Protein AF-A0A1X1Q554-F1 (afdb_monomer_lite)

Structure (mmCIF, N/CA/C/O backbone):
data_AF-A0A1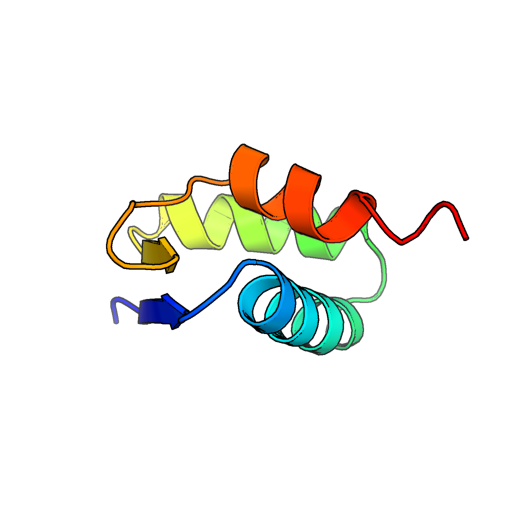X1Q554-F1
#
_entry.id   AF-A0A1X1Q554-F1
#
loop_
_atom_site.group_PDB
_atom_site.id
_atom_site.type_symbol
_atom_site.label_atom_id
_atom_site.label_alt_id
_atom_site.label_comp_id
_atom_site.label_asym_id
_atom_site.label_entity_id
_atom_site.label_seq_id
_atom_site.pdbx_PDB_ins_code
_atom_site.Cartn_x
_atom_site.Cartn_y
_atom_site.Cartn_z
_atom_site.occupancy
_atom_site.B_iso_or_equiv
_atom_site.auth_seq_id
_atom_site.auth_comp_id
_atom_site.auth_asym_id
_atom_site.auth_atom_id
_atom_site.pdbx_PDB_model_num
ATOM 1 N N . MET A 1 1 ? 3.832 11.844 13.706 1.00 69.69 1 MET A N 1
ATOM 2 C CA . MET A 1 1 ? 2.363 11.979 13.572 1.00 69.69 1 MET A CA 1
ATOM 3 C C . MET A 1 1 ? 1.881 10.700 12.927 1.00 69.69 1 MET A C 1
ATOM 5 O O . MET A 1 1 ? 2.395 10.380 11.869 1.00 69.69 1 MET A O 1
ATOM 9 N N . ARG A 1 2 ? 0.986 9.950 13.572 1.00 87.38 2 ARG A N 1
ATOM 10 C CA . ARG A 1 2 ? 0.516 8.671 13.033 1.00 87.38 2 ARG A CA 1
ATOM 11 C C . ARG A 1 2 ? -0.451 8.908 11.874 1.00 87.38 2 ARG A C 1
ATOM 13 O O . ARG A 1 2 ? -1.416 9.653 12.035 1.00 87.38 2 ARG A O 1
ATOM 20 N N . ILE A 1 3 ? -0.197 8.275 10.739 1.00 93.69 3 ILE A N 1
ATOM 21 C CA . ILE A 1 3 ? -1.082 8.255 9.577 1.00 93.69 3 ILE A CA 1
ATOM 22 C C . ILE A 1 3 ? -1.938 6.991 9.649 1.00 93.69 3 ILE A C 1
ATOM 24 O O . ILE A 1 3 ? -1.432 5.885 9.835 1.00 93.69 3 ILE A O 1
ATOM 28 N N . GLU A 1 4 ? -3.245 7.155 9.474 1.00 95.94 4 GLU A N 1
ATOM 29 C CA . GLU A 1 4 ? -4.185 6.045 9.351 1.00 95.94 4 GLU A CA 1
ATOM 30 C C . GLU A 1 4 ? -4.938 6.192 8.024 1.00 95.94 4 GLU A C 1
ATOM 32 O O . GLU A 1 4 ? -5.565 7.220 7.751 1.00 95.94 4 GLU A O 1
ATOM 37 N N . LYS A 1 5 ? -4.833 5.177 7.163 1.00 96.62 5 LYS A N 1
ATOM 38 C CA . LYS A 1 5 ? -5.543 5.089 5.885 1.00 96.62 5 LYS A CA 1
ATOM 39 C C . LYS A 1 5 ? -6.555 3.953 5.950 1.00 96.62 5 LYS A C 1
ATOM 41 O O . LYS A 1 5 ? -6.226 2.828 6.315 1.00 96.62 5 LYS A O 1
ATOM 46 N N . ASN A 1 6 ? -7.792 4.251 5.577 1.00 97.69 6 ASN A N 1
ATOM 47 C CA . ASN A 1 6 ? -8.855 3.263 5.472 1.00 97.69 6 ASN A CA 1
ATOM 48 C C . ASN A 1 6 ? -9.459 3.335 4.072 1.00 97.69 6 ASN A C 1
ATOM 50 O O . ASN A 1 6 ? -9.942 4.388 3.651 1.00 97.69 6 ASN A O 1
ATOM 54 N N . PHE A 1 7 ? -9.413 2.217 3.359 1.00 97.94 7 PHE A N 1
ATOM 55 C CA . PHE A 1 7 ? -9.904 2.084 1.999 1.00 97.94 7 PHE A CA 1
ATOM 56 C C . PHE A 1 7 ? -11.155 1.211 1.962 1.00 97.94 7 PHE A C 1
ATOM 58 O O . PHE A 1 7 ? -11.307 0.238 2.697 1.00 97.94 7 PHE A O 1
ATOM 65 N N . THR A 1 8 ? -12.064 1.515 1.041 1.00 97.31 8 THR A N 1
ATOM 66 C CA . THR A 1 8 ? -13.291 0.726 0.852 1.00 97.31 8 THR A CA 1
ATOM 67 C C . THR A 1 8 ? -13.075 -0.532 0.001 1.00 97.31 8 THR A C 1
ATOM 69 O O . THR A 1 8 ? -13.966 -1.377 -0.080 1.00 97.31 8 THR A O 1
ATOM 72 N N . SER A 1 9 ? -11.913 -0.677 -0.650 1.00 97.19 9 SER A N 1
ATOM 73 C CA . SER A 1 9 ? -11.554 -1.831 -1.490 1.00 97.19 9 SER A CA 1
ATOM 74 C C . SER A 1 9 ? -10.049 -1.895 -1.784 1.00 97.19 9 SER A C 1
ATOM 76 O O . SER A 1 9 ? -9.374 -0.867 -1.722 1.00 97.19 9 SER A O 1
ATOM 78 N N . ASN A 1 10 ? -9.560 -3.072 -2.201 1.00 96.56 10 ASN A N 1
ATOM 79 C CA . ASN A 1 10 ? -8.178 -3.258 -2.670 1.00 96.56 10 ASN A CA 1
ATOM 80 C C . ASN A 1 10 ? -7.866 -2.404 -3.904 1.00 96.56 10 ASN A C 1
ATOM 82 O O . ASN A 1 10 ? -6.757 -1.912 -4.035 1.00 96.56 10 ASN A O 1
ATOM 86 N N . HIS A 1 11 ? -8.850 -2.153 -4.774 1.00 95.88 11 HIS A N 1
ATOM 87 C CA . HIS A 1 11 ? -8.662 -1.268 -5.924 1.00 95.88 11 HIS A CA 1
ATOM 88 C C . HIS A 1 11 ? -8.288 0.160 -5.494 1.00 95.88 11 HIS A C 1
ATOM 90 O O . HIS A 1 11 ? -7.344 0.731 -6.024 1.00 95.88 11 HIS A O 1
ATOM 96 N N . ARG A 1 12 ? -8.966 0.709 -4.474 1.00 97.38 12 ARG A N 1
ATOM 97 C CA . ARG A 1 12 ? -8.638 2.036 -3.920 1.00 97.38 12 ARG A CA 1
ATOM 98 C C . ARG A 1 12 ? -7.302 2.060 -3.182 1.00 97.38 12 ARG A C 1
ATOM 100 O O . ARG A 1 12 ? -6.604 3.066 -3.245 1.00 97.38 12 ARG A O 1
ATOM 107 N N . LEU A 1 13 ? -6.963 0.977 -2.480 1.00 97.50 13 LEU A N 1
ATOM 108 C CA . LEU A 1 13 ? -5.636 0.822 -1.884 1.00 97.50 13 LEU A CA 1
ATOM 109 C C . LEU A 1 13 ? -4.564 0.861 -2.980 1.00 97.50 13 LEU A C 1
ATOM 111 O O . LEU A 1 13 ? -3.618 1.631 -2.872 1.00 97.50 13 LEU A O 1
ATOM 115 N N . ARG A 1 14 ? -4.758 0.112 -4.068 1.00 96.00 14 ARG A N 1
ATOM 116 C CA . ARG A 1 14 ? -3.826 0.087 -5.192 1.00 96.00 14 ARG A CA 1
ATOM 117 C C . ARG A 1 14 ? -3.660 1.443 -5.864 1.00 96.00 14 ARG A C 1
ATOM 119 O O . ARG A 1 14 ? -2.528 1.847 -6.061 1.00 96.00 14 ARG A O 1
ATOM 126 N N . GLU A 1 15 ? -4.740 2.160 -6.179 1.00 96.38 15 GLU A N 1
ATOM 127 C CA . GLU A 1 15 ? -4.636 3.517 -6.751 1.00 96.38 15 GLU A CA 1
ATOM 128 C C . GLU A 1 15 ? -3.782 4.441 -5.869 1.00 96.38 15 GLU A C 1
ATOM 130 O O . GLU A 1 15 ? -3.027 5.271 -6.369 1.00 96.38 15 GLU A O 1
ATOM 135 N N . TRP A 1 16 ? -3.889 4.296 -4.544 1.00 97.25 16 TRP A N 1
ATOM 136 C CA . TRP A 1 16 ? -3.076 5.065 -3.610 1.00 97.25 16 TRP A CA 1
ATOM 137 C C . TRP A 1 16 ? -1.613 4.609 -3.581 1.00 97.25 16 TRP A C 1
ATOM 139 O O . TRP A 1 16 ? -0.733 5.467 -3.539 1.00 97.25 16 TRP A O 1
ATOM 149 N N . LEU A 1 17 ? -1.355 3.298 -3.611 1.00 96.81 17 LEU A N 1
ATOM 150 C CA . LEU A 1 17 ? -0.003 2.733 -3.680 1.00 96.81 17 LEU A CA 1
ATOM 151 C C . LEU A 1 17 ? 0.696 3.129 -4.986 1.00 96.81 17 LEU A C 1
ATOM 153 O O . LEU A 1 17 ? 1.830 3.584 -4.934 1.00 96.81 17 LEU A O 1
ATOM 157 N N . ASP A 1 18 ? -0.005 3.059 -6.118 1.00 96.12 18 ASP A N 1
ATOM 158 C CA . ASP A 1 18 ? 0.492 3.485 -7.429 1.00 96.12 18 ASP A CA 1
ATOM 159 C C . ASP A 1 18 ? 0.823 4.974 -7.436 1.00 96.12 18 ASP A C 1
ATOM 161 O O . ASP A 1 18 ? 1.963 5.357 -7.680 1.00 96.12 18 ASP A O 1
ATOM 165 N N . ALA A 1 19 ? -0.119 5.830 -7.027 1.00 96.06 19 ALA A N 1
ATOM 166 C CA . ALA A 1 19 ? 0.145 7.261 -6.896 1.00 96.06 19 ALA A CA 1
ATOM 167 C C . ALA A 1 19 ? 1.350 7.557 -5.986 1.00 96.06 19 ALA A C 1
ATOM 169 O O . ALA A 1 19 ? 2.096 8.499 -6.250 1.00 96.06 19 ALA A O 1
ATOM 170 N N . LYS A 1 20 ? 1.552 6.754 -4.933 1.00 95.88 20 LYS A N 1
ATOM 171 C CA . LYS A 1 20 ? 2.719 6.865 -4.059 1.00 95.88 20 LYS A CA 1
ATOM 172 C C . LYS A 1 20 ? 4.002 6.384 -4.721 1.00 95.88 20 LYS A C 1
ATOM 174 O O . LYS A 1 20 ? 5.009 7.059 -4.551 1.00 95.88 20 LYS A O 1
ATOM 179 N N . SER A 1 21 ? 3.990 5.293 -5.486 1.00 96.31 21 SER A N 1
ATOM 180 C CA . SER A 1 21 ? 5.195 4.781 -6.146 1.00 96.31 21 SER A CA 1
ATOM 181 C C . SER A 1 21 ? 5.779 5.771 -7.155 1.00 96.31 21 SER A C 1
ATOM 183 O O . SER A 1 21 ? 6.995 5.835 -7.291 1.00 96.31 21 SER A O 1
ATOM 185 N N . TRP A 1 22 ? 4.948 6.612 -7.784 1.00 95.94 22 TRP A N 1
ATOM 186 C CA . TRP A 1 22 ? 5.406 7.704 -8.661 1.00 95.94 22 TRP A CA 1
ATOM 187 C C . TRP A 1 22 ? 6.231 8.790 -7.946 1.00 95.94 22 TRP A C 1
ATOM 189 O O . TRP A 1 22 ? 6.873 9.599 -8.614 1.00 95.94 22 TRP A O 1
ATOM 199 N N . GLU A 1 23 ? 6.223 8.840 -6.609 1.00 96.81 23 GLU A N 1
ATOM 200 C CA . GLU A 1 23 ? 7.059 9.759 -5.822 1.00 96.81 23 GLU A CA 1
ATOM 201 C C . GLU A 1 23 ? 8.499 9.240 -5.629 1.00 96.81 23 GLU A C 1
ATOM 203 O O . GLU A 1 23 ? 9.333 9.968 -5.090 1.00 96.81 23 GLU A O 1
ATOM 208 N N . PHE A 1 24 ? 8.800 8.007 -6.055 1.00 96.00 24 PHE A N 1
ATOM 209 C CA . PHE A 1 24 ? 10.087 7.344 -5.837 1.00 96.00 24 PHE A CA 1
ATOM 210 C C . PHE A 1 24 ? 10.795 7.018 -7.153 1.00 96.00 24 PHE A C 1
ATOM 212 O O . PHE A 1 24 ? 10.169 6.720 -8.168 1.00 96.00 24 PHE A O 1
ATOM 219 N N . ASP A 1 25 ? 12.128 7.015 -7.110 1.00 94.06 25 ASP A N 1
ATOM 220 C CA . ASP A 1 25 ? 12.971 6.738 -8.280 1.00 94.06 25 ASP A CA 1
ATOM 221 C C . ASP A 1 25 ? 12.911 5.267 -8.739 1.00 94.06 25 ASP A C 1
ATOM 223 O O . ASP A 1 25 ? 13.293 4.946 -9.866 1.00 94.06 25 ASP A O 1
ATOM 227 N N . SER A 1 26 ? 12.463 4.356 -7.870 1.00 95.62 26 SER A N 1
ATOM 228 C CA . SER A 1 26 ? 12.325 2.930 -8.170 1.00 95.62 26 SER A CA 1
ATOM 229 C C . SER A 1 26 ? 11.282 2.248 -7.283 1.00 95.62 26 SER A C 1
ATOM 231 O O . SER A 1 26 ? 10.973 2.706 -6.180 1.00 95.62 26 SER A O 1
ATOM 233 N N . THR A 1 27 ? 10.787 1.094 -7.740 1.00 95.06 27 THR A N 1
ATOM 234 C CA . THR A 1 27 ? 9.895 0.227 -6.955 1.00 95.06 27 THR A CA 1
ATOM 235 C C . THR A 1 27 ? 10.555 -0.260 -5.662 1.00 95.06 27 THR A C 1
ATOM 237 O O . THR A 1 27 ? 9.901 -0.329 -4.630 1.00 95.06 27 THR A O 1
ATOM 240 N N . GLU A 1 28 ? 11.863 -0.531 -5.684 1.00 96.50 28 GLU A N 1
ATOM 241 C CA . GLU A 1 28 ? 12.620 -0.924 -4.487 1.00 96.50 28 GLU A CA 1
ATOM 242 C C . GLU A 1 28 ? 12.590 0.178 -3.414 1.00 96.50 28 GLU A C 1
ATOM 244 O O . GLU A 1 28 ? 12.289 -0.095 -2.254 1.00 96.50 28 GLU A O 1
ATOM 249 N N . MET A 1 29 ? 12.816 1.439 -3.803 1.00 97.75 29 MET A N 1
ATOM 250 C CA . MET A 1 29 ? 12.747 2.577 -2.877 1.00 97.75 29 MET A CA 1
ATOM 251 C C . MET A 1 29 ? 11.331 2.801 -2.339 1.00 97.75 29 MET A C 1
ATOM 253 O O . MET A 1 29 ? 11.161 3.163 -1.174 1.00 97.75 29 MET A O 1
ATOM 257 N N . PHE A 1 30 ? 10.314 2.551 -3.164 1.00 98.00 30 PHE A N 1
ATOM 258 C CA . PHE A 1 30 ? 8.921 2.562 -2.731 1.00 98.00 30 PHE A CA 1
ATOM 259 C C . PHE A 1 30 ? 8.630 1.468 -1.689 1.00 98.00 30 PHE A C 1
ATOM 261 O O . PHE A 1 30 ? 7.975 1.749 -0.685 1.00 98.00 30 PHE A O 1
ATOM 268 N N . TYR A 1 31 ? 9.145 0.249 -1.870 1.00 97.69 31 TYR A N 1
ATOM 269 C CA . TYR A 1 31 ? 8.971 -0.836 -0.899 1.00 97.69 31 TYR A CA 1
ATOM 270 C C . TYR A 1 31 ? 9.684 -0.555 0.426 1.00 97.69 31 TYR A C 1
ATOM 272 O O . TYR A 1 31 ? 9.072 -0.736 1.476 1.00 97.69 31 TYR A O 1
ATOM 280 N N . ILE A 1 32 ? 10.906 -0.014 0.395 1.00 97.88 32 ILE A N 1
ATOM 281 C CA . ILE A 1 32 ? 11.613 0.434 1.609 1.00 97.88 32 ILE A CA 1
ATOM 28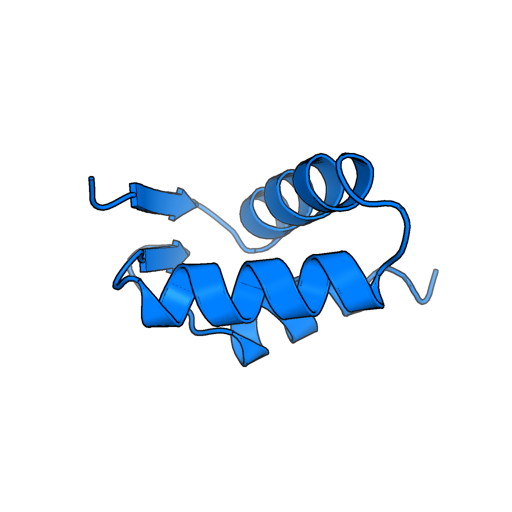2 C C . ILE A 1 32 ? 10.791 1.496 2.351 1.00 97.88 32 ILE A C 1
ATOM 284 O O . ILE A 1 32 ? 10.625 1.437 3.570 1.00 97.88 32 ILE A O 1
ATOM 288 N N . TRP A 1 33 ? 10.233 2.469 1.624 1.00 97.81 33 TRP A N 1
ATOM 289 C CA . TRP A 1 33 ? 9.353 3.466 2.230 1.00 97.81 33 TRP A CA 1
ATOM 290 C C . TRP A 1 33 ? 8.102 2.836 2.851 1.00 97.81 33 TRP A C 1
ATOM 292 O O . TRP A 1 33 ? 7.702 3.231 3.946 1.00 97.81 33 TRP A O 1
ATOM 302 N N . LEU A 1 34 ? 7.478 1.877 2.168 1.00 97.81 34 LEU A N 1
ATOM 303 C CA . LEU A 1 34 ? 6.259 1.226 2.638 1.00 97.81 34 LEU A CA 1
ATOM 304 C C . LEU A 1 34 ? 6.518 0.387 3.896 1.00 97.81 34 LEU A C 1
ATOM 306 O O . LEU A 1 34 ? 5.697 0.403 4.809 1.00 97.81 34 LEU A O 1
ATOM 310 N N . GLU A 1 35 ? 7.659 -0.294 3.976 1.00 97.75 35 GLU A N 1
ATOM 311 C CA . GLU A 1 35 ? 8.096 -1.007 5.178 1.00 97.75 35 GLU A CA 1
ATOM 312 C C . GLU A 1 35 ? 8.254 -0.037 6.359 1.00 97.75 35 GLU A C 1
ATOM 314 O O . GLU A 1 35 ? 7.565 -0.180 7.375 1.00 97.75 35 GLU A O 1
ATOM 319 N N . HIS A 1 36 ? 9.037 1.035 6.187 1.00 97.69 36 HIS A N 1
ATOM 320 C CA . HIS A 1 36 ? 9.206 2.066 7.216 1.00 97.69 36 HIS A CA 1
ATOM 321 C C . HIS A 1 36 ? 7.893 2.756 7.600 1.00 97.69 36 HIS A C 1
ATOM 323 O O . HIS A 1 36 ? 7.679 3.092 8.766 1.00 97.69 36 HIS A O 1
ATOM 329 N N . PHE A 1 37 ? 6.969 2.932 6.652 1.00 96.94 37 PHE A N 1
ATOM 330 C CA . PHE A 1 37 ? 5.645 3.474 6.934 1.00 96.94 37 PHE A CA 1
ATOM 331 C C . PHE A 1 37 ? 4.934 2.642 8.012 1.00 96.94 37 PHE A C 1
ATOM 333 O O . PHE A 1 37 ? 4.346 3.220 8.928 1.00 96.94 37 PHE A O 1
ATOM 340 N N . PHE A 1 38 ? 5.009 1.311 7.956 1.00 97.19 38 PHE A N 1
ATOM 341 C CA . PHE A 1 38 ? 4.434 0.446 8.987 1.00 97.19 38 PHE A CA 1
ATOM 342 C C . PHE A 1 38 ? 5.264 0.413 10.277 1.00 97.19 38 P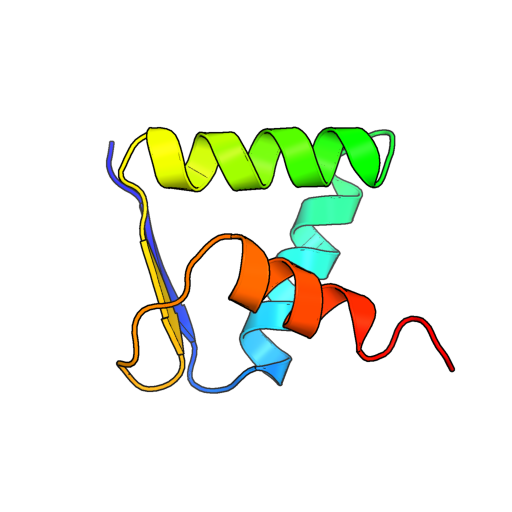HE A C 1
ATOM 344 O O . PHE A 1 38 ? 4.674 0.436 11.361 1.00 97.19 38 PHE A O 1
ATOM 351 N N . GLU A 1 39 ? 6.598 0.412 10.192 1.00 96.88 39 GLU A N 1
ATOM 352 C CA . GLU A 1 39 ? 7.490 0.453 11.366 1.00 96.88 39 GLU A CA 1
ATOM 353 C C . GLU A 1 39 ? 7.291 1.715 12.219 1.00 96.88 39 GLU A C 1
ATOM 355 O O . GLU A 1 39 ? 7.276 1.643 13.450 1.00 96.88 39 GLU A O 1
ATOM 360 N N . ASP A 1 40 ? 7.011 2.852 11.579 1.00 96.75 40 ASP A N 1
ATOM 361 C CA . ASP A 1 40 ? 6.651 4.118 12.230 1.00 96.75 40 ASP A CA 1
ATOM 362 C C . ASP A 1 40 ? 5.282 4.065 12.947 1.00 96.75 40 ASP A C 1
ATOM 364 O O . ASP A 1 40 ? 4.829 5.037 13.566 1.00 96.75 40 ASP A O 1
ATOM 368 N N . GLY A 1 41 ? 4.586 2.928 12.870 1.00 96.00 41 GLY A N 1
ATOM 369 C CA . GLY A 1 41 ? 3.303 2.673 13.511 1.00 96.00 41 GLY A CA 1
ATOM 370 C C . GLY A 1 41 ? 2.100 3.203 12.732 1.00 96.00 41 GLY A C 1
ATOM 371 O O . GLY A 1 41 ? 0.984 3.206 13.281 1.00 96.00 41 GLY A O 1
ATOM 372 N N . ASN A 1 42 ? 2.290 3.649 11.484 1.00 97.75 42 ASN A N 1
ATOM 373 C CA . ASN A 1 42 ? 1.183 4.008 10.601 1.00 97.75 42 ASN A CA 1
ATOM 374 C C . ASN A 1 42 ? 0.365 2.762 10.240 1.00 97.75 42 ASN A C 1
ATOM 376 O O . ASN A 1 42 ? 0.819 1.626 10.367 1.00 97.75 42 ASN A O 1
ATOM 380 N N . ARG A 1 43 ? -0.896 2.967 9.856 1.00 97.62 43 ARG A N 1
ATOM 381 C CA . ARG A 1 43 ? -1.838 1.868 9.625 1.00 97.62 43 ARG A CA 1
ATOM 382 C C . ARG A 1 43 ? -2.571 2.019 8.311 1.00 97.62 43 ARG A C 1
ATOM 384 O O . ARG A 1 43 ? -3.063 3.101 7.987 1.00 97.62 43 ARG A O 1
ATOM 391 N N . ILE A 1 44 ? -2.716 0.897 7.621 1.00 98.12 44 ILE A N 1
ATOM 392 C CA . ILE A 1 44 ? -3.594 0.738 6.468 1.00 98.12 44 ILE A CA 1
ATOM 393 C C . ILE A 1 44 ? -4.668 -0.278 6.840 1.00 98.12 44 ILE A C 1
ATOM 395 O O . ILE A 1 44 ? -4.421 -1.242 7.562 1.00 98.12 44 ILE A O 1
ATOM 399 N N . SER A 1 45 ? -5.886 -0.033 6.379 1.00 98.19 45 SER A N 1
ATOM 400 C CA . SER A 1 45 ? -6.970 -1.001 6.456 1.00 98.19 45 SER A CA 1
ATOM 401 C C . SER A 1 45 ? -7.810 -0.973 5.189 1.00 98.19 45 SER A C 1
ATOM 403 O O . SER A 1 45 ? -7.976 0.079 4.565 1.00 98.19 45 SER A O 1
ATOM 405 N N . VAL A 1 46 ? -8.367 -2.124 4.827 1.00 98.06 46 VAL A N 1
ATOM 406 C CA . VAL A 1 46 ? -9.347 -2.263 3.752 1.00 98.06 46 VAL A CA 1
ATOM 407 C C . VAL A 1 46 ? -10.619 -2.857 4.334 1.00 98.06 46 VAL A C 1
ATOM 409 O O . VAL A 1 46 ? -10.604 -3.934 4.922 1.00 98.06 46 VAL A O 1
ATOM 412 N N . LYS A 1 47 ? -11.748 -2.156 4.182 1.00 96.69 47 LYS A N 1
ATOM 413 C CA . LYS A 1 47 ? -13.051 -2.574 4.737 1.00 96.69 47 LYS A CA 1
ATOM 414 C C . LYS A 1 47 ? -12.981 -2.890 6.243 1.00 96.69 47 LYS A C 1
ATOM 416 O O . LYS A 1 47 ? -13.675 -3.777 6.730 1.00 96.69 47 LYS A O 1
ATOM 421 N N . GLY A 1 48 ? -12.137 -2.161 6.974 1.00 94.75 48 GLY A N 1
ATOM 422 C CA . GLY A 1 48 ? -11.921 -2.353 8.411 1.00 94.75 48 GLY A CA 1
ATOM 423 C C . GLY A 1 48 ? -11.002 -3.520 8.791 1.00 94.75 48 GLY A C 1
ATOM 424 O O . GLY A 1 48 ? -10.687 -3.652 9.970 1.00 94.75 48 GLY A O 1
ATOM 425 N N . ALA A 1 49 ? -10.536 -4.331 7.836 1.00 97.12 49 ALA A N 1
ATOM 426 C CA . ALA A 1 49 ? -9.469 -5.299 8.073 1.00 97.12 49 ALA A CA 1
ATOM 427 C C . ALA A 1 49 ? -8.116 -4.586 7.993 1.00 97.12 49 ALA A C 1
ATOM 429 O O . ALA A 1 49 ? -7.883 -3.832 7.050 1.00 97.12 49 ALA A O 1
ATOM 430 N N . ALA A 1 50 ? -7.252 -4.782 8.989 1.00 97.44 50 ALA A N 1
ATOM 431 C CA . ALA A 1 50 ? -5.898 -4.2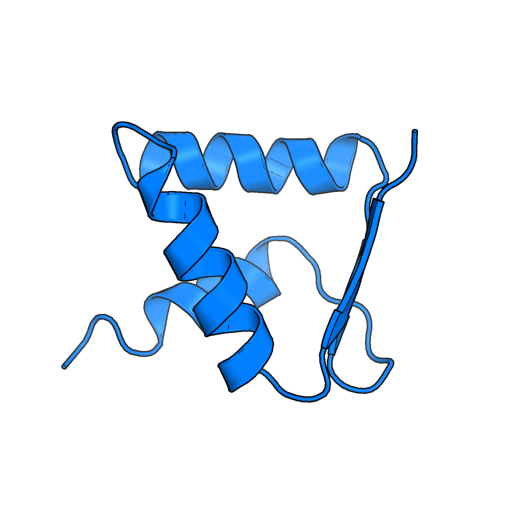40 8.957 1.00 97.44 50 ALA A CA 1
ATOM 432 C C . ALA A 1 50 ? -5.090 -4.915 7.843 1.00 97.44 50 ALA A C 1
ATOM 434 O O . ALA A 1 50 ? -5.222 -6.121 7.654 1.00 97.44 50 ALA A O 1
ATOM 435 N N . CYS A 1 51 ? -4.279 -4.124 7.148 1.00 97.38 51 CYS A N 1
ATOM 436 C CA . CYS A 1 51 ? -3.305 -4.607 6.179 1.00 97.38 51 CYS A CA 1
ATOM 437 C C . CYS A 1 51 ? -1.902 -4.417 6.745 1.00 97.38 51 CYS A C 1
ATOM 439 O O . CYS A 1 51 ? -1.650 -3.422 7.438 1.00 97.38 51 CYS A O 1
ATOM 441 N N . ASP A 1 52 ? -1.005 -5.332 6.415 1.00 97.38 52 ASP A N 1
ATOM 442 C CA . ASP A 1 52 ? 0.426 -5.170 6.633 1.00 97.38 52 ASP A CA 1
ATOM 443 C C . ASP A 1 52 ? 1.175 -4.837 5.329 1.00 97.38 52 ASP A C 1
ATOM 445 O O . ASP A 1 52 ? 0.575 -4.518 4.295 1.00 97.38 52 ASP A O 1
ATOM 449 N N . PHE A 1 53 ? 2.505 -4.838 5.407 1.00 97.62 53 PHE A N 1
ATOM 450 C CA . PHE A 1 53 ? 3.385 -4.610 4.267 1.00 97.62 53 PHE A CA 1
ATOM 451 C C . PHE A 1 53 ? 3.126 -5.599 3.121 1.00 97.62 53 PHE A C 1
ATOM 453 O O . PHE A 1 53 ? 2.977 -5.168 1.979 1.00 97.62 53 PHE A O 1
ATOM 460 N N . HIS A 1 54 ? 3.018 -6.896 3.421 1.00 97.81 54 HIS A N 1
ATOM 461 C CA . HIS A 1 54 ? 2.866 -7.939 2.407 1.00 97.81 54 HIS A CA 1
ATOM 462 C C . HIS A 1 54 ? 1.505 -7.833 1.723 1.00 97.81 54 HIS A C 1
ATOM 464 O O . HIS A 1 54 ? 1.447 -7.866 0.498 1.00 97.81 54 HIS A O 1
ATOM 470 N N . ASP A 1 55 ? 0.434 -7.578 2.484 1.00 97.44 55 ASP A N 1
ATOM 471 C CA . ASP A 1 55 ? -0.896 -7.332 1.909 1.00 97.44 55 ASP A CA 1
ATOM 472 C C . ASP A 1 55 ? -0.873 -6.178 0.891 1.00 97.44 55 ASP A C 1
ATOM 474 O O . ASP A 1 55 ? -1.549 -6.214 -0.139 1.00 97.44 55 ASP A O 1
ATOM 478 N N . CYS A 1 56 ? -0.113 -5.119 1.185 1.00 97.19 56 CYS A N 1
ATOM 479 C CA . CYS A 1 56 ? 0.000 -3.966 0.298 1.00 97.19 56 CYS A CA 1
ATOM 480 C C . CYS A 1 56 ? 0.828 -4.280 -0.955 1.00 97.19 56 CYS A C 1
ATOM 482 O O . CYS A 1 56 ? 0.440 -3.848 -2.041 1.00 97.19 56 CYS A O 1
ATOM 484 N N . VAL A 1 57 ? 1.924 -5.034 -0.823 1.00 96.75 57 VAL A N 1
ATOM 485 C CA . VAL A 1 57 ? 2.739 -5.490 -1.963 1.00 96.75 57 VAL A CA 1
ATOM 486 C C . VAL A 1 57 ? 1.916 -6.393 -2.880 1.00 96.75 57 VAL A C 1
ATOM 488 O O . VAL A 1 57 ? 1.813 -6.103 -4.070 1.00 96.75 57 VAL A O 1
ATOM 491 N N . ASP A 1 58 ? 1.227 -7.394 -2.327 1.00 96.88 58 ASP A N 1
ATOM 492 C CA . ASP A 1 58 ? 0.356 -8.298 -3.087 1.00 96.88 58 ASP A CA 1
ATOM 493 C C . ASP A 1 58 ? -0.709 -7.515 -3.871 1.00 96.88 58 ASP A C 1
ATOM 495 O O . ASP A 1 58 ? -0.970 -7.779 -5.046 1.00 96.88 58 ASP A O 1
ATOM 499 N N . VAL A 1 59 ? -1.324 -6.506 -3.241 1.00 95.88 59 VAL A N 1
ATOM 500 C CA . VAL A 1 59 ? -2.315 -5.641 -3.897 1.00 95.88 59 VAL A CA 1
ATOM 501 C C . VAL A 1 59 ? -1.698 -4.785 -5.004 1.00 95.88 59 VAL A C 1
ATOM 503 O O . VAL A 1 59 ? -2.368 -4.546 -6.010 1.00 95.88 59 VAL A O 1
ATOM 506 N N . PHE A 1 60 ? -0.471 -4.298 -4.829 1.00 95.31 60 PHE A N 1
ATOM 507 C CA . PHE A 1 60 ? 0.220 -3.477 -5.820 1.00 95.31 60 PHE A CA 1
ATOM 508 C C . PHE A 1 60 ? 0.602 -4.294 -7.063 1.00 95.31 60 PHE A C 1
ATOM 510 O O . PHE A 1 60 ? 0.307 -3.867 -8.184 1.00 95.31 60 PHE A O 1
ATOM 517 N N . GLU A 1 61 ? 1.161 -5.490 -6.859 1.00 93.12 61 GLU A N 1
ATOM 518 C CA . GLU A 1 61 ? 1.706 -6.339 -7.924 1.00 93.12 61 GLU A CA 1
ATOM 519 C C . GLU A 1 61 ? 0.645 -7.123 -8.710 1.00 93.12 61 GLU A C 1
ATOM 521 O O . GLU A 1 61 ? 0.849 -7.426 -9.887 1.00 93.12 61 GLU A O 1
ATOM 526 N N . ALA A 1 62 ? -0.522 -7.398 -8.113 1.00 88.44 62 ALA A N 1
ATOM 527 C CA . ALA A 1 62 ? -1.584 -8.222 -8.707 1.00 88.44 62 ALA A CA 1
ATOM 528 C C . ALA A 1 62 ? -2.117 -7.760 -10.082 1.00 88.44 62 ALA A C 1
ATOM 530 O O . ALA A 1 62 ? -2.929 -8.458 -10.690 1.00 88.44 62 ALA A O 1
ATOM 531 N N . ASP A 1 63 ? -1.732 -6.582 -10.573 1.00 66.50 63 ASP A N 1
ATOM 532 C CA . ASP A 1 63 ? -2.200 -6.057 -11.859 1.00 66.50 63 ASP A CA 1
ATOM 533 C C . ASP A 1 63 ? -1.098 -5.299 -12.632 1.00 66.50 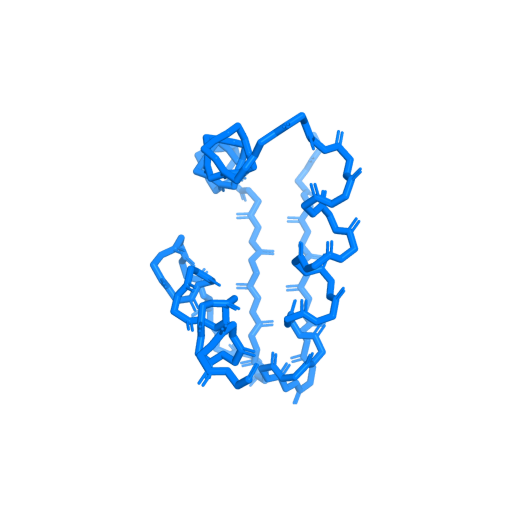63 ASP A C 1
ATO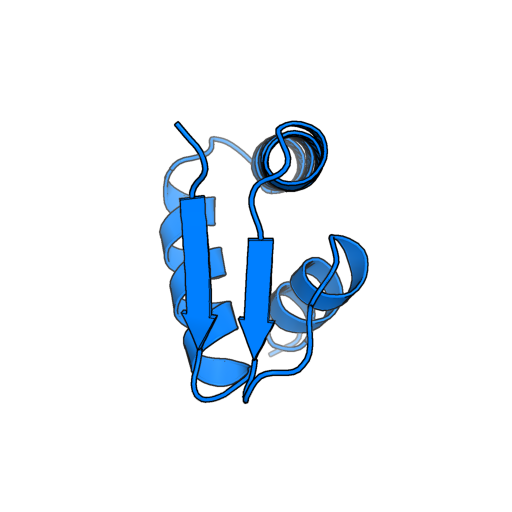M 535 O O . ASP A 1 63 ? -1.397 -4.608 -13.601 1.00 66.50 63 ASP A O 1
ATOM 539 N N . THR A 1 64 ? 0.176 -5.464 -12.241 1.00 58.66 64 THR A N 1
ATOM 540 C CA . THR A 1 64 ? 1.351 -5.204 -13.107 1.00 58.66 64 THR A CA 1
ATOM 541 C C . THR A 1 64 ? 1.593 -6.321 -14.132 1.00 58.66 64 THR A C 1
ATOM 543 O O . THR A 1 64 ? 2.344 -6.118 -15.079 1.00 58.66 64 THR A O 1
ATOM 546 N N . ASP A 1 65 ? 0.919 -7.466 -13.993 1.00 54.91 65 ASP A N 1
ATOM 547 C CA . ASP A 1 65 ? 0.984 -8.624 -14.905 1.00 54.91 65 ASP A CA 1
ATOM 548 C C . ASP A 1 65 ? 0.037 -8.529 -16.133 1.00 54.91 65 ASP A C 1
ATOM 550 O O . ASP A 1 65 ? -0.347 -9.552 -16.709 1.00 54.91 65 ASP A O 1
ATOM 554 N N . LYS A 1 66 ? -0.384 -7.324 -16.547 1.00 45.28 66 LYS A N 1
ATOM 555 C CA . LYS A 1 66 ? -1.283 -7.115 -17.705 1.00 45.28 66 LYS A CA 1
ATOM 556 C C . LYS A 1 66 ? -0.665 -6.322 -18.845 1.00 45.28 66 LYS A C 1
ATOM 558 O O . LYS A 1 66 ? 0.006 -5.306 -18.570 1.00 45.28 66 LYS A O 1
#

Secondary structure (DSSP, 8-state):
---EEEESSHHHHHHHHHHHHTTSSSHHHHHHHHHHHHHTT-EEEETTEEE-HHHHHHHHHTTT--

pLDDT: mean 93.64, std 10.36, range [45.28, 98.19]

Foldseek 3Di:
DAAEEEAQDLVRLQVVLVVQCVVDPDPVVSLVVQQVSVVVVHWYYHNNHTDHSVNSVCSNVVPVVD

Radius of gyration: 11.31 Å; chains: 1; bounding box: 26×21×31 Å

Sequence (66 aa):
MRIEKNFTSNHRLREWLDAKSWEFDSTEMFYIWLEHFFEDGNRISVKGAACDFHDCVDVFEADTDK